Protein AF-A0A2N3X0F5-F1 (afdb_monomer_lite)

Sequence (181 aa):
MKTDWVYGDRVNARRDLHLTSDGRWESFDIFSGAPDSEGLNVGEHLQSQGWEHFLRLGQGDWCSLTLTAWRRPFEDRAEYLLSVSTGLAASEFLKVDNLPQLMDLVSKWAPAVQAATLADLVEDLNEPDLNEMGVLEIAAARAAWGARERLPELEADRQRMIAERRQRRRDQGSNQPRPTD

Secondary structure (DSSP, 8-state):
-----------S---EEEE-TTS-EEEE-TTTT----TT--HHHHHHHTT-EEEEEES-STT-S-EEEEEEEEETTEEEEEEEEE-SS-BPPPEEESSHHHHHHHHHHHHHHHHHHHHHHHHHHHT-TT--HHHHHHHHHHHHHHHHHHHHHHHHHHHHHHHHHHHHHHHHHHTTPPPPP-

Radius of gyration: 22.75 Å; chains: 1; bounding box: 65×67×50 Å

Organism: NCBI:txid2576905

Structure (mmCIF, N/CA/C/O backbone):
data_AF-A0A2N3X0F5-F1
#
_entry.id   AF-A0A2N3X0F5-F1
#
loop_
_atom_site.group_PDB
_atom_site.id
_atom_site.type_symbol
_atom_site.label_atom_id
_atom_site.label_alt_id
_atom_site.label_comp_id
_atom_site.label_asym_id
_atom_site.label_entity_id
_atom_site.label_seq_id
_atom_site.pdbx_PDB_ins_code
_atom_site.Cartn_x
_atom_site.Cartn_y
_atom_site.Cartn_z
_atom_site.occupancy
_atom_site.B_iso_or_equiv
_atom_site.auth_seq_id
_atom_site.auth_comp_id
_atom_site.auth_asym_id
_atom_site.auth_atom_id
_atom_site.pdbx_PDB_model_num
ATOM 1 N N . MET A 1 1 ? -7.532 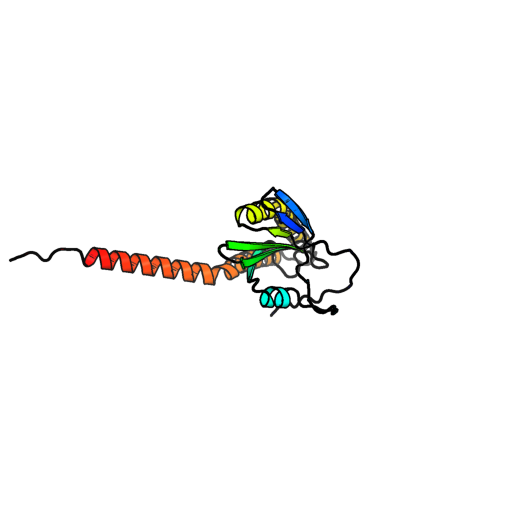0.797 -17.328 1.00 27.53 1 MET A N 1
ATOM 2 C CA . MET A 1 1 ? -6.997 -0.534 -17.672 1.00 27.53 1 MET A CA 1
ATOM 3 C C . MET A 1 1 ? -6.575 -1.157 -16.351 1.00 27.53 1 MET A C 1
ATOM 5 O O . MET A 1 1 ? -5.856 -0.490 -15.621 1.00 27.53 1 MET A O 1
ATOM 9 N N . LYS A 1 2 ? -7.168 -2.291 -15.957 1.00 28.44 2 LYS A N 1
ATOM 10 C CA . LYS A 1 2 ? -6.849 -2.973 -14.691 1.00 28.44 2 LYS A CA 1
ATOM 11 C C . LYS A 1 2 ? -5.467 -3.609 -14.839 1.00 28.44 2 LYS A C 1
ATOM 13 O O . LYS A 1 2 ? -5.244 -4.318 -15.815 1.00 28.44 2 LYS A O 1
ATOM 18 N N . THR A 1 3 ? -4.546 -3.310 -13.933 1.00 37.03 3 THR A N 1
ATOM 19 C CA . THR A 1 3 ? -3.234 -3.961 -13.894 1.00 37.03 3 THR A CA 1
ATOM 20 C C . THR A 1 3 ? -3.416 -5.312 -13.206 1.00 37.03 3 THR A C 1
ATOM 22 O O . THR A 1 3 ? -3.479 -5.386 -11.980 1.00 37.03 3 THR A O 1
ATOM 25 N N . ASP A 1 4 ? -3.597 -6.361 -14.006 1.00 36.78 4 ASP A N 1
ATOM 26 C CA . ASP A 1 4 ? -3.697 -7.740 -13.532 1.00 36.78 4 ASP A CA 1
ATOM 27 C C . ASP A 1 4 ? -2.283 -8.286 -13.308 1.00 36.78 4 ASP A C 1
ATOM 29 O O . ASP A 1 4 ? -1.539 -8.557 -14.251 1.00 36.78 4 ASP A O 1
ATOM 33 N N . TRP A 1 5 ? -1.886 -8.404 -12.042 1.00 44.53 5 TRP A N 1
ATOM 34 C CA . TRP A 1 5 ? -0.612 -9.006 -11.662 1.00 44.53 5 TRP A CA 1
ATOM 35 C C . TRP A 1 5 ?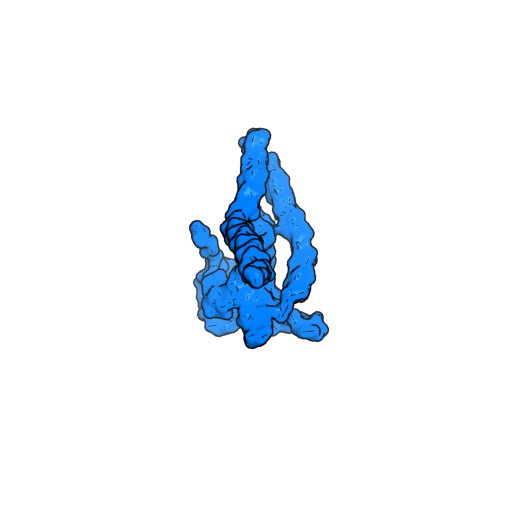 -0.730 -10.530 -11.736 1.00 44.53 5 TRP A C 1
ATOM 37 O O . TRP A 1 5 ? -1.383 -11.149 -10.894 1.00 44.53 5 TRP A O 1
ATOM 47 N N . VAL A 1 6 ? -0.086 -11.139 -12.733 1.00 39.19 6 VAL A N 1
ATOM 48 C CA . VAL A 1 6 ? 0.102 -12.594 -12.811 1.00 39.19 6 VAL A CA 1
ATOM 49 C C . VAL A 1 6 ? 1.417 -12.933 -12.110 1.00 39.19 6 VAL A C 1
ATOM 51 O O . VAL A 1 6 ? 2.494 -12.617 -12.608 1.00 39.19 6 VAL A O 1
ATOM 54 N N . TYR A 1 7 ? 1.329 -13.550 -10.929 1.00 45.03 7 TYR A N 1
ATOM 55 C CA . TYR A 1 7 ? 2.491 -14.024 -10.170 1.00 45.03 7 TYR A CA 1
ATOM 56 C C . TYR A 1 7 ? 3.170 -15.191 -10.905 1.00 45.03 7 TYR A C 1
ATOM 58 O O . TYR A 1 7 ? 2.630 -16.298 -10.938 1.00 45.03 7 TYR A O 1
ATOM 66 N N . GLY A 1 8 ? 4.350 -14.939 -11.475 1.00 32.62 8 GLY A N 1
ATOM 67 C CA . GLY A 1 8 ? 5.254 -15.959 -12.004 1.00 32.62 8 GLY A CA 1
ATOM 68 C C . GLY A 1 8 ? 6.221 -16.472 -10.931 1.00 32.62 8 GLY A C 1
ATOM 69 O O . GLY A 1 8 ? 6.888 -15.683 -10.273 1.00 32.62 8 GLY A O 1
ATOM 70 N N . ASP A 1 9 ? 6.259 -17.796 -10.798 1.00 33.41 9 ASP A N 1
ATOM 71 C CA . ASP A 1 9 ? 7.206 -18.664 -10.086 1.00 33.41 9 ASP A CA 1
ATOM 72 C C . ASP A 1 9 ? 7.398 -18.555 -8.556 1.00 33.41 9 ASP A C 1
ATOM 74 O O . ASP A 1 9 ? 7.945 -17.622 -7.970 1.00 33.41 9 ASP A O 1
ATOM 78 N N . ARG A 1 10 ? 6.979 -19.648 -7.904 1.00 45.00 10 ARG A N 1
ATOM 79 C CA . ARG A 1 10 ? 7.224 -20.038 -6.512 1.00 45.00 10 ARG A CA 1
ATOM 80 C C . ARG A 1 10 ? 8.692 -20.450 -6.339 1.00 45.00 10 ARG A C 1
ATOM 82 O O . ARG A 1 10 ? 9.110 -21.330 -7.068 1.00 45.00 10 ARG A O 1
ATOM 89 N N . VAL A 1 11 ? 9.408 -19.920 -5.338 1.00 33.53 11 VAL A N 1
ATOM 90 C CA . VAL A 1 11 ? 10.221 -20.638 -4.315 1.00 33.53 11 VAL A CA 1
ATOM 91 C C . VAL A 1 11 ? 10.830 -19.583 -3.380 1.00 33.53 11 VAL A C 1
ATOM 93 O O . VAL A 1 11 ? 11.885 -19.029 -3.652 1.00 33.53 11 VAL A O 1
ATOM 96 N N . ASN A 1 12 ? 10.155 -19.304 -2.269 1.00 35.22 12 ASN A N 1
ATOM 97 C CA . ASN A 1 12 ? 10.744 -19.079 -0.945 1.00 35.22 12 ASN A CA 1
ATOM 98 C C . ASN A 1 12 ? 9.575 -18.996 0.037 1.00 35.22 12 ASN A C 1
ATOM 100 O O . ASN A 1 12 ? 8.528 -18.449 -0.298 1.00 35.22 12 ASN A O 1
ATOM 104 N N . ALA A 1 13 ? 9.708 -19.644 1.192 1.00 38.84 13 ALA A N 1
ATOM 105 C CA . ALA A 1 13 ? 8.649 -19.784 2.184 1.00 38.84 13 ALA A CA 1
ATOM 106 C C . ALA A 1 13 ? 8.009 -18.422 2.498 1.00 38.84 13 ALA A C 1
ATOM 108 O O . ALA A 1 13 ? 8.615 -17.612 3.194 1.00 38.84 13 ALA A O 1
ATOM 109 N N . ARG A 1 14 ? 6.802 -18.183 1.964 1.00 54.78 14 ARG A N 1
ATOM 110 C CA . ARG A 1 14 ? 6.010 -16.978 2.219 1.00 54.78 14 ARG A CA 1
ATOM 111 C C . ARG A 1 14 ? 5.732 -16.931 3.715 1.00 54.78 14 ARG A C 1
ATOM 113 O O . ARG A 1 14 ? 4.953 -17.729 4.227 1.00 54.78 14 ARG A O 1
ATOM 120 N N . ARG A 1 15 ? 6.457 -16.079 4.430 1.00 70.44 15 ARG A N 1
ATOM 121 C CA . ARG A 1 15 ? 6.204 -15.793 5.838 1.00 70.44 15 ARG A CA 1
ATOM 122 C C . ARG A 1 15 ? 5.641 -14.394 5.885 1.00 70.44 15 ARG A C 1
ATOM 124 O O . ARG A 1 15 ? 6.374 -13.466 6.209 1.00 70.44 15 ARG A O 1
ATOM 131 N N . ASP A 1 16 ? 4.368 -14.249 5.531 1.00 88.00 16 ASP A N 1
ATOM 132 C CA . ASP A 1 16 ? 3.693 -13.002 5.865 1.00 88.00 16 ASP A CA 1
ATOM 133 C C . ASP A 1 16 ? 3.782 -12.828 7.380 1.00 88.00 16 ASP A C 1
ATOM 135 O O . ASP A 1 16 ? 3.836 -13.801 8.143 1.00 88.00 16 ASP A O 1
ATOM 139 N N . LEU A 1 17 ? 3.900 -11.586 7.822 1.00 91.31 17 LEU A N 1
ATOM 140 C CA . LEU A 1 17 ? 4.171 -11.284 9.216 1.00 91.31 17 LEU A CA 1
ATOM 141 C C . LEU A 1 17 ? 3.060 -10.421 9.777 1.00 91.31 17 LEU A C 1
ATOM 143 O O . LEU A 1 17 ? 2.617 -9.470 9.143 1.00 91.31 17 LEU A O 1
ATOM 147 N N . HIS A 1 18 ? 2.646 -10.714 10.998 1.00 93.62 18 HIS A N 1
ATOM 148 C CA . HIS A 1 18 ? 1.722 -9.898 11.768 1.00 93.62 18 HIS A CA 1
ATOM 149 C C . HIS A 1 18 ? 2.468 -9.272 12.942 1.00 93.62 18 HIS A C 1
ATOM 151 O O . HIS A 1 18 ? 3.125 -9.976 13.708 1.00 93.62 18 HIS A O 1
ATOM 157 N N . LEU A 1 19 ? 2.393 -7.945 13.062 1.00 91.06 19 LEU A N 1
ATOM 158 C CA . LEU A 1 19 ? 2.869 -7.222 14.234 1.00 91.06 19 LEU A CA 1
ATOM 159 C C . LEU A 1 19 ? 1.801 -7.270 15.327 1.00 91.06 19 LEU A C 1
ATOM 161 O O . LEU A 1 19 ? 0.774 -6.595 15.237 1.00 91.06 19 LEU A O 1
ATOM 165 N N . THR A 1 20 ? 2.069 -8.037 16.371 1.00 87.81 20 THR A N 1
ATOM 166 C CA . THR A 1 20 ? 1.195 -8.171 17.532 1.00 87.81 20 THR A CA 1
ATOM 167 C C . THR A 1 20 ? 1.163 -6.892 18.373 1.00 87.81 20 THR A C 1
ATOM 169 O O . THR A 1 20 ? 2.024 -6.009 18.279 1.00 87.81 20 THR A O 1
ATOM 172 N N . SER A 1 21 ? 0.174 -6.786 19.262 1.00 84.00 21 SER A N 1
ATOM 173 C CA . SER A 1 21 ? 0.015 -5.637 20.164 1.00 84.00 21 SER A CA 1
ATOM 174 C C . SER A 1 21 ? 1.172 -5.445 21.153 1.00 84.00 21 SER A C 1
ATOM 176 O O . SER A 1 21 ? 1.387 -4.330 21.622 1.00 84.00 21 SER A O 1
ATOM 178 N N . ASP A 1 22 ? 1.920 -6.505 21.477 1.00 87.19 22 ASP A N 1
ATOM 179 C CA . ASP A 1 22 ? 3.134 -6.453 22.305 1.00 87.19 22 ASP A CA 1
ATOM 180 C C . ASP A 1 22 ? 4.411 -6.160 21.492 1.00 87.19 22 ASP A C 1
ATOM 182 O O . ASP A 1 22 ? 5.509 -6.143 22.049 1.00 87.19 22 ASP A O 1
ATOM 186 N N . GLY A 1 23 ? 4.277 -5.880 20.190 1.00 84.19 23 GLY A N 1
ATOM 187 C CA . GLY A 1 23 ? 5.366 -5.434 19.322 1.00 84.19 23 GLY A CA 1
ATOM 188 C C . GLY A 1 23 ? 6.239 -6.559 18.765 1.00 84.19 23 GLY A C 1
ATOM 189 O O . GLY A 1 23 ? 7.391 -6.307 18.406 1.00 84.19 23 GLY A O 1
ATOM 190 N N . ARG A 1 24 ? 5.727 -7.793 18.700 1.00 89.50 24 ARG A N 1
ATOM 191 C CA . ARG A 1 24 ? 6.432 -8.950 18.134 1.00 89.50 24 ARG A CA 1
ATOM 192 C C . ARG A 1 24 ? 5.913 -9.276 16.741 1.00 89.50 24 ARG A C 1
ATOM 194 O O . ARG A 1 24 ? 4.766 -9.006 16.414 1.00 89.50 24 ARG A O 1
ATOM 201 N N . TRP A 1 25 ? 6.779 -9.858 15.920 1.00 90.50 25 TRP A N 1
ATOM 202 C CA . TRP A 1 25 ? 6.397 -10.355 14.603 1.00 90.50 25 TRP A CA 1
ATOM 203 C C . TRP A 1 25 ? 6.083 -11.843 14.681 1.00 90.50 25 TRP A C 1
ATOM 205 O O . TRP A 1 25 ? 6.934 -12.635 15.093 1.00 90.50 25 TRP A O 1
ATOM 215 N N . GLU A 1 26 ? 4.884 -12.215 14.251 1.00 91.19 26 GLU A N 1
ATOM 216 C CA . GLU A 1 26 ? 4.423 -13.599 14.166 1.00 91.19 26 GLU A CA 1
ATOM 217 C C . GLU A 1 26 ? 4.132 -13.981 12.718 1.00 91.19 26 GLU A C 1
ATOM 219 O O . GLU A 1 26 ? 3.774 -13.133 11.904 1.00 91.19 26 GLU A O 1
ATOM 224 N N . SER A 1 27 ? 4.308 -15.259 12.379 1.00 88.81 27 SER A N 1
ATOM 225 C CA . SER A 1 27 ? 3.961 -15.746 11.045 1.00 88.81 27 SER A CA 1
ATOM 226 C C . SER A 1 27 ? 2.449 -15.736 10.848 1.00 88.81 27 SER A C 1
ATOM 228 O O . SER A 1 27 ? 1.685 -16.196 11.693 1.00 88.81 27 SER A O 1
ATOM 230 N N . PHE A 1 28 ? 2.046 -15.241 9.695 1.00 85.81 28 PHE A N 1
ATOM 231 C CA . PHE A 1 28 ? 0.685 -15.113 9.219 1.00 85.81 28 PHE A CA 1
ATOM 232 C C . PHE A 1 28 ? 0.654 -15.612 7.767 1.00 85.81 28 PHE A C 1
ATOM 234 O O . PHE A 1 28 ? 1.686 -15.656 7.101 1.00 85.81 28 PHE A O 1
ATOM 241 N N . ASP A 1 29 ? -0.508 -16.041 7.289 1.00 85.56 29 ASP A N 1
ATOM 242 C CA . ASP A 1 29 ? -0.689 -16.475 5.902 1.00 85.56 29 ASP A CA 1
ATOM 243 C C . ASP A 1 29 ? -1.934 -15.789 5.347 1.00 85.56 29 ASP A C 1
ATOM 245 O O . ASP A 1 29 ? -3.064 -16.161 5.682 1.00 85.56 29 ASP A O 1
ATOM 249 N N . ILE A 1 30 ? -1.729 -14.755 4.524 1.00 84.88 30 ILE A N 1
ATOM 250 C CA . ILE A 1 30 ? -2.842 -13.995 3.941 1.00 84.88 30 ILE A CA 1
ATOM 251 C C . ILE A 1 30 ? -3.616 -14.812 2.900 1.00 84.88 30 ILE A C 1
ATOM 253 O O . ILE A 1 30 ? -4.792 -14.546 2.645 1.00 84.88 30 ILE A O 1
ATOM 257 N N . PHE A 1 31 ? -2.971 -15.831 2.333 1.00 81.62 31 PHE A N 1
ATOM 258 C CA . PHE A 1 31 ? -3.524 -16.704 1.305 1.00 81.62 31 PHE A CA 1
ATOM 259 C C . PHE A 1 31 ? -4.002 -18.040 1.877 1.00 81.62 31 PHE A C 1
ATOM 261 O O . PHE A 1 31 ? -4.263 -18.973 1.116 1.00 81.62 31 PHE A O 1
ATOM 268 N N . SER A 1 32 ? -4.156 -18.144 3.199 1.00 76.50 32 SER A N 1
ATOM 269 C CA . SER A 1 32 ? -4.674 -19.351 3.835 1.00 76.50 32 SER A CA 1
ATOM 270 C C . SER A 1 32 ? -6.037 -19.729 3.243 1.00 76.50 32 SER A C 1
ATOM 272 O O . SER A 1 32 ? -6.976 -18.930 3.220 1.00 76.50 32 SER A O 1
ATOM 274 N N . GLY A 1 33 ? -6.137 -20.952 2.718 1.00 68.88 33 GLY A N 1
ATOM 275 C CA . GLY A 1 33 ? -7.341 -21.457 2.051 1.00 68.88 33 GLY A CA 1
ATOM 276 C C . GLY A 1 33 ? -7.543 -20.972 0.610 1.00 68.88 33 GLY A C 1
ATOM 277 O O . GLY A 1 33 ? -8.538 -21.346 -0.013 1.00 68.88 33 GLY A O 1
ATOM 278 N N . ALA A 1 34 ? -6.621 -20.182 0.052 1.00 70.00 34 ALA A N 1
ATOM 279 C CA . ALA A 1 34 ? -6.612 -19.878 -1.372 1.00 70.00 34 ALA A CA 1
ATOM 280 C C . ALA A 1 34 ? -6.252 -21.141 -2.177 1.00 70.00 34 ALA A C 1
ATOM 282 O O . ALA A 1 34 ? -5.407 -21.931 -1.747 1.00 70.00 34 ALA A O 1
ATOM 283 N N . PRO A 1 35 ? -6.868 -21.358 -3.352 1.00 66.19 35 PRO A N 1
ATOM 284 C CA . PRO A 1 35 ? -6.462 -22.445 -4.227 1.00 66.19 35 PRO A CA 1
ATOM 285 C C . PRO A 1 35 ? -5.005 -22.248 -4.650 1.00 66.19 35 PRO A C 1
ATOM 287 O O . PRO A 1 35 ? -4.631 -21.174 -5.129 1.00 66.19 35 PRO A O 1
ATOM 290 N N . ASP A 1 36 ? -4.208 -23.309 -4.515 1.00 60.28 36 ASP A N 1
ATOM 291 C CA . ASP A 1 36 ? -2.839 -23.408 -5.020 1.00 60.28 36 ASP A CA 1
ATOM 292 C C . ASP A 1 36 ? -2.843 -23.352 -6.554 1.00 60.28 36 ASP A C 1
ATOM 294 O O . ASP A 1 36 ? -2.719 -24.360 -7.244 1.00 60.28 36 ASP A O 1
ATOM 298 N N . SER A 1 37 ? -3.038 -22.158 -7.097 1.00 55.38 37 SER A N 1
ATOM 299 C CA . SER A 1 37 ? -3.105 -21.908 -8.528 1.00 55.38 37 SER A CA 1
ATOM 300 C C . SER A 1 37 ? -2.033 -20.900 -8.908 1.00 55.38 37 SER A C 1
ATOM 302 O O . SER A 1 37 ? -1.924 -19.814 -8.333 1.00 55.38 37 SER A O 1
ATOM 304 N N . GLU A 1 38 ? -1.204 -21.291 -9.871 1.00 58.22 38 GLU A N 1
ATOM 305 C CA . GLU A 1 38 ? -0.394 -20.343 -10.625 1.00 58.22 38 GLU A CA 1
ATOM 306 C C . GLU A 1 38 ? -1.332 -19.295 -11.241 1.00 58.22 38 GLU A C 1
ATOM 308 O O . GLU A 1 38 ? -2.382 -19.637 -11.786 1.00 58.22 38 GLU A O 1
ATOM 313 N N . GLY A 1 39 ? -0.985 -18.013 -11.104 1.00 62.28 39 GLY A N 1
ATOM 314 C CA . GLY A 1 39 ? -1.806 -16.917 -11.622 1.00 62.28 39 GLY A CA 1
ATOM 315 C C . GLY A 1 39 ? -2.908 -16.392 -10.694 1.00 62.28 39 GLY A C 1
ATOM 316 O O . GLY A 1 39 ? -3.811 -15.714 -11.180 1.00 62.28 39 GLY A O 1
ATOM 317 N N . LEU A 1 40 ? -2.846 -16.641 -9.378 1.00 72.00 40 LEU A N 1
ATOM 318 C CA . LEU A 1 40 ? -3.729 -15.959 -8.422 1.00 72.00 40 LEU A CA 1
ATOM 319 C C . LEU A 1 40 ? -3.584 -14.433 -8.555 1.00 72.00 40 LEU A C 1
ATOM 321 O O . LEU A 1 40 ? -2.525 -13.874 -8.258 1.00 72.00 40 LEU A O 1
ATOM 325 N N . ASN A 1 41 ? -4.667 -13.756 -8.942 1.00 78.00 41 ASN A N 1
ATOM 326 C CA . ASN A 1 41 ? -4.729 -12.301 -8.904 1.00 78.00 41 ASN A CA 1
ATOM 327 C C . ASN A 1 41 ? -4.831 -11.852 -7.441 1.00 78.00 41 ASN A C 1
ATOM 329 O O . ASN A 1 41 ? -5.885 -11.943 -6.807 1.00 78.00 41 ASN A O 1
ATOM 333 N N . VAL A 1 42 ? -3.711 -11.381 -6.895 1.00 79.38 42 VAL A N 1
ATOM 334 C CA . VAL A 1 42 ? -3.599 -10.975 -5.488 1.00 79.38 42 VAL A CA 1
ATOM 335 C C . VAL A 1 42 ? -4.580 -9.857 -5.141 1.00 79.38 42 VAL A C 1
ATOM 337 O O . VAL A 1 42 ? -5.190 -9.893 -4.076 1.00 79.38 42 VAL A O 1
ATOM 340 N N . GLY A 1 43 ? -4.782 -8.894 -6.044 1.00 80.12 43 GLY A N 1
ATOM 341 C CA . GLY A 1 43 ? -5.717 -7.793 -5.823 1.00 80.12 43 GLY A CA 1
ATOM 342 C C . GLY A 1 43 ? -7.158 -8.279 -5.686 1.00 80.12 43 GLY A C 1
ATOM 343 O O . GLY A 1 43 ? -7.847 -7.897 -4.742 1.00 80.12 43 GLY A O 1
ATOM 344 N N . GLU A 1 44 ? -7.598 -9.161 -6.584 1.00 83.88 44 GLU A N 1
ATOM 345 C CA . GLU A 1 44 ? -8.945 -9.743 -6.534 1.00 83.88 44 GLU A CA 1
ATOM 346 C C . GLU A 1 44 ? -9.130 -10.658 -5.318 1.00 83.88 44 GLU A C 1
ATOM 348 O O . GLU A 1 44 ? -10.173 -10.613 -4.663 1.00 83.88 44 GLU A O 1
ATOM 353 N N . HIS A 1 45 ? -8.105 -11.436 -4.959 1.00 85.56 45 HIS A N 1
ATOM 354 C CA . HIS A 1 45 ? -8.142 -12.271 -3.762 1.00 85.56 45 HIS A CA 1
ATOM 355 C C . HIS A 1 45 ? -8.296 -11.432 -2.488 1.00 85.56 45 HIS A C 1
ATOM 357 O O . HIS A 1 45 ? -9.196 -11.687 -1.687 1.00 85.56 45 HIS A O 1
ATOM 363 N N . LEU A 1 46 ? -7.474 -10.394 -2.321 1.00 87.62 46 LEU A N 1
ATOM 364 C CA . LEU A 1 46 ? -7.554 -9.488 -1.177 1.00 87.62 46 LEU A CA 1
ATOM 365 C C . LEU A 1 46 ? -8.927 -8.800 -1.109 1.00 87.62 46 LEU A C 1
ATOM 367 O O . LEU A 1 46 ? -9.549 -8.783 -0.046 1.00 87.62 46 LEU A O 1
ATOM 371 N N . GLN A 1 47 ? -9.454 -8.328 -2.241 1.00 88.06 47 GLN A N 1
ATOM 372 C CA . GLN A 1 47 ? -10.802 -7.751 -2.307 1.00 88.06 47 GLN A CA 1
ATOM 373 C C . GLN A 1 47 ? -11.889 -8.748 -1.893 1.00 88.06 47 GLN A C 1
ATOM 375 O O . GLN A 1 47 ? -12.800 -8.380 -1.153 1.00 88.06 47 GLN A O 1
ATOM 380 N N . SER A 1 48 ? -11.780 -10.018 -2.297 1.00 87.06 48 SER A N 1
ATOM 381 C CA . SER A 1 48 ? -12.728 -11.066 -1.888 1.00 87.06 48 SER A CA 1
ATOM 382 C C . SER A 1 48 ? -12.728 -11.329 -0.376 1.00 87.06 48 SER A C 1
ATOM 384 O O . SER A 1 48 ? -13.743 -11.744 0.178 1.00 87.06 48 SER A O 1
ATOM 386 N N . GLN A 1 49 ? -11.618 -11.026 0.306 1.00 88.06 49 GLN A N 1
ATOM 387 C CA . GLN A 1 49 ? -11.485 -11.085 1.763 1.00 88.06 49 GLN A CA 1
ATOM 388 C C . GLN A 1 49 ? -11.842 -9.759 2.470 1.00 88.06 49 GLN A C 1
ATOM 390 O O . GLN A 1 49 ? -11.620 -9.619 3.676 1.00 88.06 49 GLN A O 1
ATOM 395 N N . GLY A 1 50 ? -12.381 -8.778 1.739 1.00 90.00 50 GLY A N 1
ATOM 396 C CA . GLY A 1 50 ? -12.798 -7.480 2.276 1.00 90.00 50 GLY A CA 1
ATOM 397 C C . GLY A 1 50 ? -11.671 -6.458 2.434 1.00 90.00 50 GLY A C 1
ATOM 398 O O . GLY A 1 50 ? -11.873 -5.439 3.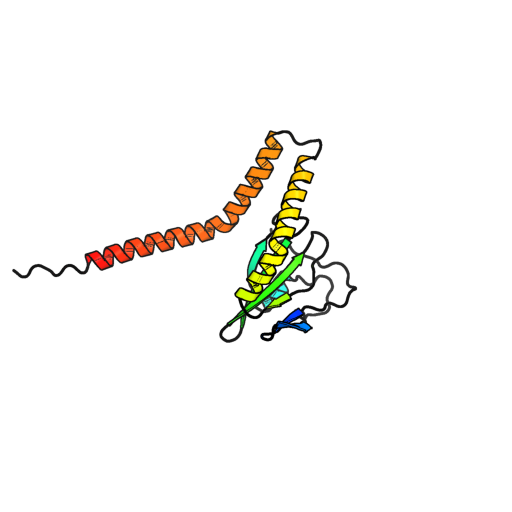094 1.00 90.00 50 GLY A O 1
ATOM 399 N N . TRP A 1 51 ? -10.491 -6.706 1.859 1.00 92.00 51 TRP A N 1
ATOM 400 C CA . TRP A 1 51 ? -9.417 -5.717 1.820 1.00 92.00 51 TRP A CA 1
ATOM 401 C C . TRP A 1 51 ? -9.646 -4.702 0.707 1.00 92.00 51 TRP A C 1
ATOM 403 O O . TRP A 1 51 ? -9.810 -5.039 -0.464 1.00 92.00 51 TRP A O 1
ATOM 413 N N . GLU A 1 52 ? -9.563 -3.433 1.073 1.00 90.44 52 GLU A N 1
ATOM 414 C CA . GLU A 1 52 ? -9.661 -2.303 0.164 1.00 90.44 52 GLU A CA 1
ATOM 415 C C . GLU A 1 52 ? -8.311 -1.602 0.068 1.00 90.44 52 GLU A C 1
ATOM 417 O O . GLU A 1 52 ? -7.559 -1.522 1.041 1.00 90.44 52 GLU A O 1
ATOM 422 N N . HIS A 1 53 ? -7.995 -1.074 -1.110 1.00 88.94 53 HIS A N 1
ATOM 423 C CA . HIS A 1 53 ? -6.785 -0.286 -1.294 1.00 88.94 53 HIS A CA 1
ATOM 424 C C . HIS A 1 53 ? -6.849 0.989 -0.441 1.00 88.94 53 HIS A C 1
ATOM 426 O O . HIS A 1 53 ? -7.831 1.728 -0.496 1.00 88.94 53 HIS A O 1
ATOM 432 N N . PHE A 1 54 ? -5.800 1.254 0.335 1.00 88.69 54 PHE A N 1
ATOM 433 C CA . PHE A 1 54 ? -5.754 2.376 1.273 1.00 88.69 54 PHE A CA 1
ATOM 434 C C . PHE A 1 54 ? -4.702 3.420 0.895 1.00 88.69 54 PHE A C 1
ATOM 436 O O . PHE A 1 54 ? -4.977 4.617 0.939 1.00 88.69 54 PHE A O 1
ATOM 443 N N . LEU A 1 55 ? -3.500 2.983 0.519 1.00 86.38 55 LEU A N 1
ATOM 444 C CA . LEU A 1 55 ? -2.384 3.868 0.191 1.00 86.38 55 LEU A CA 1
ATOM 445 C C . LEU A 1 55 ? -1.487 3.211 -0.856 1.00 86.38 55 LEU A C 1
ATOM 447 O O . LEU A 1 55 ? -1.203 2.022 -0.764 1.00 86.38 55 LEU A O 1
ATOM 451 N N . ARG A 1 56 ? -0.970 4.010 -1.791 1.00 86.25 56 ARG A N 1
ATOM 452 C CA . ARG A 1 56 ? 0.130 3.621 -2.676 1.00 86.25 56 ARG A CA 1
ATOM 453 C C . ARG A 1 56 ? 1.170 4.734 -2.735 1.00 86.25 56 ARG A C 1
ATOM 455 O O . ARG A 1 56 ? 0.805 5.895 -2.900 1.00 86.25 56 ARG A O 1
ATOM 462 N N . LEU A 1 57 ? 2.446 4.383 -2.590 1.00 83.44 57 LEU A N 1
ATOM 463 C CA . LEU A 1 57 ? 3.596 5.265 -2.816 1.00 83.44 57 LEU A CA 1
ATOM 464 C C . LEU A 1 57 ? 4.499 4.637 -3.879 1.00 83.44 57 LEU A C 1
ATOM 466 O O . LEU A 1 57 ? 4.708 3.431 -3.853 1.00 83.44 57 LEU A O 1
ATOM 470 N N . GLY A 1 58 ? 5.060 5.446 -4.777 1.00 73.94 58 GLY A N 1
ATOM 471 C CA . GLY A 1 58 ? 5.704 4.942 -5.994 1.00 73.94 58 GLY A CA 1
ATOM 472 C C . GLY A 1 58 ? 4.632 4.644 -7.042 1.00 73.94 58 GLY A C 1
ATOM 473 O O . GLY A 1 58 ? 3.762 3.792 -6.846 1.00 73.94 58 GLY A O 1
ATOM 474 N N . GLN A 1 59 ? 4.613 5.433 -8.115 1.00 64.06 59 GLN A N 1
ATOM 475 C CA . GLN A 1 59 ? 3.545 5.394 -9.107 1.00 64.06 59 GLN A CA 1
ATOM 476 C C . GLN A 1 59 ? 4.091 5.567 -10.522 1.00 64.06 59 GLN A C 1
ATOM 478 O O . GLN A 1 59 ? 4.788 6.534 -10.823 1.00 64.06 59 GLN A O 1
ATOM 483 N N . GLY A 1 60 ? 3.692 4.632 -11.380 1.00 54.31 60 GLY A N 1
ATOM 484 C CA . GLY A 1 60 ? 4.093 4.515 -12.775 1.00 54.31 60 GLY A CA 1
ATOM 485 C C . GLY A 1 60 ? 4.318 3.044 -13.103 1.00 54.31 60 GLY A C 1
ATOM 486 O O . GLY A 1 60 ? 4.734 2.281 -12.231 1.00 54.31 60 GLY A O 1
ATOM 487 N N . ASP A 1 61 ? 4.047 2.641 -14.343 1.00 50.72 61 ASP A N 1
ATOM 488 C CA . ASP A 1 61 ? 4.296 1.265 -14.809 1.00 50.72 61 ASP A CA 1
ATOM 489 C C . ASP A 1 61 ? 5.796 0.891 -14.763 1.00 50.72 61 ASP A C 1
ATOM 491 O O . ASP A 1 61 ? 6.151 -0.278 -14.869 1.00 50.72 61 ASP A O 1
ATOM 495 N N . TRP A 1 62 ? 6.658 1.887 -14.524 1.00 53.72 62 TRP A N 1
ATOM 496 C CA . TRP A 1 62 ? 8.118 1.801 -14.516 1.00 53.72 62 TRP A CA 1
ATOM 497 C C . TRP A 1 62 ? 8.751 2.150 -13.164 1.00 53.72 62 TRP A C 1
ATOM 499 O O . TRP A 1 62 ? 9.951 2.380 -13.098 1.00 53.72 62 TRP A O 1
ATOM 509 N N . CYS A 1 63 ? 7.972 2.238 -12.078 1.00 65.44 63 CYS A N 1
ATOM 510 C CA . CYS A 1 63 ? 8.568 2.532 -10.776 1.00 65.44 63 CYS A CA 1
ATOM 511 C C . CYS A 1 63 ? 9.374 1.340 -10.254 1.00 65.44 63 CYS A C 1
ATOM 513 O O . CYS A 1 63 ? 8.820 0.266 -10.002 1.00 65.44 63 CYS A O 1
ATOM 515 N N . SER A 1 64 ? 10.660 1.565 -9.992 1.00 79.94 64 SER A N 1
ATOM 516 C CA . SER A 1 64 ? 11.569 0.548 -9.456 1.00 79.94 64 SER A CA 1
ATOM 517 C C . SER A 1 64 ? 11.146 0.049 -8.077 1.00 79.94 64 SER A C 1
ATOM 519 O O . SER A 1 64 ? 11.434 -1.092 -7.714 1.00 79.94 64 SER A O 1
ATOM 521 N N . LEU A 1 65 ? 10.436 0.883 -7.308 1.00 84.31 65 LEU A N 1
ATOM 522 C CA . LEU A 1 65 ? 9.915 0.536 -5.991 1.00 84.31 65 LEU A CA 1
ATOM 523 C C . LEU A 1 65 ? 8.531 1.149 -5.756 1.00 84.31 65 LEU A C 1
ATOM 525 O O . LEU A 1 65 ? 8.324 2.350 -5.917 1.00 84.31 65 LEU A O 1
ATOM 529 N N . THR A 1 66 ? 7.592 0.319 -5.322 1.00 87.81 66 THR A N 1
ATOM 530 C CA . THR A 1 66 ? 6.228 0.687 -4.947 1.00 87.81 66 THR A CA 1
ATOM 531 C C . THR A 1 66 ? 5.931 0.158 -3.549 1.00 87.81 66 THR A C 1
ATOM 533 O O . THR A 1 66 ? 6.239 -0.983 -3.223 1.00 87.81 66 THR A O 1
ATOM 536 N N . LEU A 1 67 ? 5.295 0.972 -2.719 1.00 89.75 67 LEU A N 1
ATOM 537 C CA . LEU A 1 67 ? 4.713 0.580 -1.443 1.00 89.75 67 LEU A CA 1
ATOM 538 C C . LEU A 1 67 ? 3.196 0.597 -1.590 1.00 89.75 67 LEU A C 1
ATOM 540 O O . LEU A 1 67 ? 2.635 1.630 -1.953 1.00 89.75 67 LEU A O 1
ATOM 544 N N . THR A 1 68 ? 2.535 -0.508 -1.274 1.00 90.62 68 THR A N 1
ATOM 545 C CA . THR A 1 68 ? 1.072 -0.606 -1.317 1.00 90.62 68 THR A CA 1
ATOM 546 C C . THR A 1 68 ? 0.547 -0.995 0.054 1.00 90.62 68 THR A C 1
ATOM 548 O O . THR A 1 68 ? 1.127 -1.848 0.725 1.00 90.62 68 THR A O 1
ATOM 551 N N . ALA A 1 69 ? -0.539 -0.355 0.481 1.00 92.25 69 ALA A N 1
ATOM 552 C CA . ALA A 1 69 ? -1.237 -0.675 1.710 1.00 92.25 69 ALA A CA 1
ATOM 553 C C . ALA A 1 69 ? -2.726 -0.907 1.459 1.00 92.25 69 ALA A C 1
ATOM 555 O O . ALA A 1 69 ? -3.368 -0.189 0.685 1.00 92.25 69 ALA A O 1
ATOM 556 N N . TRP A 1 70 ? -3.282 -1.861 2.196 1.00 94.38 70 TRP A N 1
ATOM 557 C CA . TRP A 1 70 ? -4.701 -2.192 2.200 1.00 94.38 70 TRP A CA 1
ATOM 558 C C . TRP A 1 70 ? -5.277 -2.024 3.597 1.00 94.38 70 TRP A C 1
ATOM 560 O O . TRP A 1 70 ? -4.556 -2.090 4.593 1.00 94.38 70 TRP A O 1
ATOM 570 N N . ARG A 1 71 ? -6.591 -1.834 3.671 1.00 96.00 71 ARG A N 1
ATOM 571 C CA . ARG A 1 71 ? -7.355 -1.742 4.912 1.00 96.00 71 ARG A CA 1
ATOM 572 C C . ARG A 1 71 ? -8.566 -2.654 4.828 1.00 96.00 71 ARG A C 1
ATOM 574 O O . ARG A 1 71 ? -9.218 -2.700 3.790 1.00 96.00 71 ARG A O 1
ATOM 581 N N . ARG A 1 72 ? -8.925 -3.293 5.936 1.00 94.25 72 ARG A N 1
ATOM 582 C CA . ARG A 1 72 ? -10.256 -3.886 6.105 1.00 94.25 72 ARG A CA 1
ATOM 583 C C . ARG A 1 72 ? -10.837 -3.550 7.476 1.00 94.25 72 ARG A C 1
ATOM 585 O O . ARG A 1 72 ? -10.071 -3.399 8.433 1.00 94.25 72 ARG A O 1
ATOM 592 N N . PRO A 1 73 ? -12.166 -3.453 7.608 1.00 91.56 73 PRO A N 1
ATOM 593 C CA . PRO A 1 73 ? -12.804 -3.537 8.914 1.00 91.56 73 PRO A CA 1
ATOM 594 C C . PRO A 1 73 ? -12.637 -4.955 9.488 1.00 91.56 73 PRO A C 1
ATOM 596 O O . PRO A 1 73 ? -12.753 -5.944 8.765 1.00 91.56 73 PRO A O 1
ATOM 599 N N . PHE A 1 74 ? -12.366 -5.056 10.785 1.00 88.25 74 PHE A N 1
ATOM 600 C CA . PHE A 1 74 ? -12.284 -6.314 11.521 1.00 88.25 74 PHE A CA 1
ATOM 601 C C . PHE A 1 74 ? -12.801 -6.092 12.943 1.00 88.25 74 PHE A C 1
ATOM 603 O O . PHE A 1 74 ? -12.206 -5.328 13.706 1.00 88.25 74 PHE A O 1
ATOM 610 N N . GLU A 1 75 ? -13.910 -6.751 13.287 1.00 88.81 75 GLU A N 1
ATOM 611 C CA . GLU A 1 75 ? -14.638 -6.506 14.541 1.00 88.81 75 GLU A CA 1
ATOM 612 C C . GLU A 1 75 ? -14.931 -4.997 14.710 1.00 88.81 75 GLU A C 1
ATOM 614 O O . GLU A 1 75 ? -15.480 -4.374 13.801 1.00 88.81 75 GLU A O 1
ATOM 619 N N . ASP A 1 76 ? -14.516 -4.398 15.829 1.00 90.44 76 ASP A N 1
ATOM 620 C CA . ASP A 1 76 ? -14.701 -2.977 16.148 1.00 90.44 76 ASP A CA 1
ATOM 621 C C . ASP A 1 76 ? -13.500 -2.093 15.744 1.00 90.44 76 ASP A C 1
ATOM 623 O O . ASP A 1 76 ? -13.378 -0.947 16.188 1.00 90.44 76 ASP A O 1
ATOM 627 N N . ARG A 1 77 ? -12.569 -2.608 14.926 1.00 87.81 77 ARG A N 1
ATOM 628 C CA . ARG A 1 77 ? -11.354 -1.892 14.496 1.00 87.81 77 ARG A CA 1
ATOM 629 C C . ARG A 1 77 ? -11.076 -2.037 12.999 1.00 87.81 77 ARG A C 1
ATOM 631 O O . ARG A 1 77 ? -11.796 -2.708 12.265 1.00 87.81 77 ARG A O 1
ATOM 638 N N . ALA A 1 78 ? -10.023 -1.370 12.533 1.00 91.06 78 ALA A N 1
ATOM 639 C CA . ALA A 1 78 ? -9.485 -1.555 11.190 1.00 91.06 78 ALA A CA 1
ATOM 640 C C . ALA A 1 78 ? -8.111 -2.221 11.273 1.00 91.06 78 ALA A C 1
ATOM 642 O O . ALA A 1 78 ? -7.262 -1.775 12.043 1.00 91.06 78 ALA A O 1
ATOM 643 N N . GLU A 1 79 ? -7.896 -3.240 10.449 1.00 95.00 79 GLU A N 1
ATOM 644 C CA . GLU A 1 79 ? -6.591 -3.863 10.237 1.00 95.00 79 GLU A CA 1
ATOM 645 C C . GLU A 1 79 ? -6.009 -3.389 8.907 1.00 95.00 79 GLU A C 1
ATOM 647 O O . GLU A 1 79 ? -6.744 -2.990 7.994 1.00 95.00 79 GLU A O 1
ATOM 652 N N . TYR A 1 80 ? -4.686 -3.449 8.795 1.00 95.44 80 TYR A N 1
ATOM 653 C CA . TYR A 1 80 ? -3.957 -2.979 7.628 1.00 95.44 80 TYR A CA 1
ATOM 654 C C . TYR A 1 80 ? -2.948 -4.021 7.157 1.00 95.44 80 TYR A C 1
ATOM 656 O O . TYR A 1 80 ? -2.355 -4.734 7.967 1.00 95.44 80 TYR A O 1
ATOM 664 N N . LEU A 1 81 ? -2.739 -4.072 5.846 1.00 95.31 81 LEU A N 1
ATOM 665 C CA . LEU A 1 81 ? -1.655 -4.813 5.206 1.00 95.31 81 LEU A CA 1
ATOM 666 C C . LEU A 1 81 ? -0.739 -3.841 4.485 1.00 95.31 81 LEU A C 1
ATOM 668 O O . LEU A 1 81 ? -1.201 -2.825 3.969 1.00 95.31 81 LEU A O 1
ATOM 672 N N . LEU A 1 82 ? 0.534 -4.194 4.398 1.00 93.44 82 LEU A N 1
ATOM 673 C CA . LEU A 1 82 ? 1.556 -3.480 3.651 1.00 93.44 82 LEU A CA 1
ATOM 674 C C . LEU A 1 82 ? 2.364 -4.484 2.826 1.00 93.44 82 LEU A C 1
ATOM 676 O O . LEU A 1 82 ? 2.740 -5.533 3.343 1.00 93.44 82 LEU A O 1
ATOM 680 N N . SER A 1 83 ? 2.687 -4.143 1.585 1.00 91.12 83 SER A N 1
ATOM 681 C CA . SER A 1 83 ? 3.720 -4.830 0.807 1.00 91.12 83 SER A CA 1
ATOM 682 C C . SER A 1 83 ? 4.587 -3.817 0.074 1.00 91.12 83 SER A C 1
ATOM 684 O O . SER A 1 83 ? 4.118 -2.752 -0.341 1.00 91.12 83 SER A O 1
ATOM 686 N N . VAL A 1 84 ? 5.844 -4.180 -0.145 1.00 88.62 84 VAL A N 1
ATOM 687 C CA . VAL A 1 84 ? 6.757 -3.463 -1.035 1.00 88.62 84 VAL A CA 1
ATOM 688 C C . VAL A 1 84 ? 6.926 -4.298 -2.294 1.00 88.62 84 VAL A C 1
ATOM 690 O O . VAL A 1 84 ? 7.117 -5.504 -2.209 1.00 88.62 84 VAL A O 1
ATOM 693 N N . SER A 1 85 ? 6.868 -3.687 -3.465 1.00 85.38 85 SER A N 1
ATOM 694 C CA . SER A 1 85 ? 7.069 -4.379 -4.731 1.00 85.38 85 SER A CA 1
ATOM 695 C C . SER A 1 85 ? 7.970 -3.600 -5.671 1.00 85.38 85 SER A C 1
ATOM 697 O O . SER A 1 85 ? 8.076 -2.379 -5.600 1.00 85.38 85 SER A O 1
ATOM 699 N N . THR A 1 86 ? 8.610 -4.327 -6.569 1.00 80.00 86 THR A N 1
ATOM 700 C CA . THR A 1 86 ? 9.280 -3.822 -7.764 1.00 80.00 86 THR A CA 1
ATOM 701 C C . THR A 1 86 ? 8.467 -4.254 -8.988 1.00 80.00 86 THR A C 1
ATOM 703 O O . THR A 1 86 ? 7.461 -4.954 -8.853 1.00 80.00 86 THR A O 1
ATOM 706 N N . GLY A 1 87 ? 8.906 -3.895 -10.196 1.00 69.56 87 GLY A N 1
ATOM 707 C CA . GLY A 1 87 ? 8.303 -4.420 -11.429 1.00 69.56 87 GLY A CA 1
ATOM 708 C C . GLY A 1 87 ? 8.430 -5.944 -11.606 1.00 69.56 87 GLY A C 1
ATOM 709 O O . GLY A 1 87 ? 7.767 -6.507 -12.470 1.00 69.56 87 GLY A O 1
ATOM 710 N N . LEU A 1 88 ? 9.265 -6.617 -10.803 1.00 68.94 88 LEU A N 1
ATOM 711 C CA . LEU A 1 88 ? 9.591 -8.041 -10.959 1.00 68.94 88 LEU A CA 1
ATOM 712 C C . LEU A 1 88 ? 9.122 -8.919 -9.795 1.00 68.94 88 LEU A C 1
ATOM 714 O O . LEU A 1 88 ? 8.928 -10.118 -9.978 1.00 68.94 88 LEU A O 1
ATOM 718 N N . ALA A 1 89 ? 8.984 -8.362 -8.593 1.00 71.31 89 ALA A N 1
ATOM 719 C CA . ALA A 1 89 ? 8.664 -9.133 -7.396 1.00 71.31 89 ALA A CA 1
ATOM 720 C C . ALA A 1 89 ? 7.961 -8.271 -6.346 1.00 71.31 89 ALA A C 1
ATOM 722 O O . ALA A 1 89 ? 8.089 -7.049 -6.345 1.00 71.31 89 ALA A O 1
ATOM 723 N N . ALA A 1 90 ? 7.279 -8.912 -5.399 1.00 78.25 90 ALA A N 1
ATOM 724 C CA . ALA A 1 90 ? 6.816 -8.258 -4.181 1.00 78.25 90 ALA A CA 1
ATOM 725 C C . ALA A 1 90 ? 7.349 -8.976 -2.940 1.00 78.25 90 ALA A C 1
ATOM 727 O O . ALA A 1 90 ? 7.620 -10.177 -2.974 1.00 78.25 90 ALA A O 1
ATOM 728 N N . SER A 1 91 ? 7.503 -8.213 -1.862 1.00 82.50 91 SER A N 1
ATOM 729 C CA . SER A 1 91 ? 7.835 -8.701 -0.530 1.00 82.50 91 SER A CA 1
ATOM 730 C C . SER A 1 91 ? 6.707 -9.549 0.049 1.00 82.50 91 SER A C 1
ATOM 732 O O . SER A 1 91 ? 5.585 -9.572 -0.463 1.00 82.50 91 SER A O 1
ATOM 734 N N . GLU A 1 92 ? 6.986 -10.171 1.187 1.00 85.56 92 GLU A N 1
ATOM 735 C CA . GLU A 1 92 ? 5.960 -10.681 2.087 1.00 85.56 92 GLU A CA 1
ATOM 736 C C . GLU A 1 92 ? 5.000 -9.562 2.520 1.00 85.56 92 GLU A C 1
ATOM 738 O O . GLU A 1 92 ? 5.357 -8.372 2.537 1.00 85.56 92 GLU A O 1
ATOM 743 N N . PHE A 1 93 ? 3.779 -9.946 2.891 1.00 90.38 93 PHE A N 1
ATOM 744 C CA . PHE A 1 93 ? 2.814 -9.022 3.470 1.00 90.38 93 PHE A CA 1
ATOM 745 C C . PHE A 1 93 ? 3.110 -8.780 4.948 1.00 90.38 93 PHE A C 1
ATOM 747 O O . PHE A 1 93 ? 3.351 -9.709 5.718 1.00 90.38 93 PHE A O 1
ATOM 754 N N . LEU A 1 94 ? 3.021 -7.518 5.362 1.00 93.12 94 LEU A N 1
ATOM 755 C CA . LEU A 1 94 ? 3.093 -7.110 6.760 1.00 93.12 94 LEU A CA 1
ATOM 756 C C . LEU A 1 94 ? 1.708 -6.662 7.228 1.00 93.12 94 LEU A C 1
ATOM 758 O O . LEU A 1 94 ? 1.192 -5.642 6.770 1.00 93.12 94 LEU A O 1
ATOM 762 N N . LYS A 1 95 ? 1.110 -7.414 8.148 1.00 95.12 95 LYS A N 1
ATOM 763 C CA . LYS A 1 95 ? -0.156 -7.101 8.806 1.00 95.12 95 LYS A CA 1
ATOM 764 C C . LYS A 1 95 ? 0.083 -6.316 10.093 1.00 95.12 95 LYS A C 1
ATOM 766 O O . LYS A 1 95 ? 0.935 -6.677 10.904 1.00 95.12 95 LYS A O 1
ATOM 771 N N . VAL A 1 96 ? -0.720 -5.281 10.311 1.00 94.62 96 VAL A N 1
ATOM 772 C CA . VAL A 1 96 ? -0.767 -4.498 11.553 1.00 94.62 96 VAL A CA 1
ATOM 773 C C . VAL A 1 96 ? -2.215 -4.213 11.953 1.00 94.62 96 VAL A C 1
ATOM 775 O O . VAL A 1 96 ? -3.101 -4.121 11.101 1.00 94.62 96 VAL A O 1
ATOM 778 N N . ASP A 1 97 ? -2.466 -4.032 13.249 1.00 93.75 97 ASP A N 1
ATOM 779 C CA . ASP A 1 97 ? -3.835 -3.970 13.788 1.00 93.75 97 ASP A CA 1
ATOM 780 C C . ASP A 1 97 ? -4.365 -2.545 13.977 1.00 93.75 97 ASP A C 1
ATOM 782 O O . ASP A 1 97 ? -5.477 -2.349 14.470 1.00 93.75 97 ASP A O 1
ATOM 786 N N . ASN A 1 98 ? -3.560 -1.529 13.655 1.00 90.75 98 ASN A N 1
ATOM 787 C CA . ASN A 1 98 ? -3.956 -0.135 13.797 1.00 90.75 98 ASN A CA 1
ATOM 788 C C . ASN A 1 98 ? -3.163 0.812 12.885 1.00 90.75 98 ASN A C 1
ATOM 790 O O . ASN A 1 98 ? -2.070 0.511 12.404 1.00 90.75 98 ASN A O 1
ATOM 794 N N . LEU A 1 99 ? -3.737 1.999 12.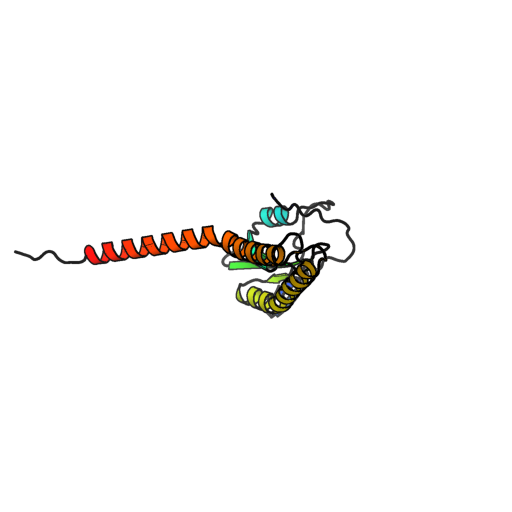672 1.00 92.06 99 LEU A N 1
ATOM 795 C CA . LEU A 1 99 ? -3.175 3.021 11.793 1.00 92.06 99 LEU A CA 1
ATOM 796 C C . LEU A 1 99 ? -1.805 3.550 12.263 1.00 92.06 99 LEU A C 1
ATOM 798 O O . LEU A 1 99 ? -0.934 3.702 11.411 1.00 92.06 99 LEU A O 1
ATOM 802 N N . PRO A 1 100 ? -1.554 3.815 13.563 1.00 93.31 100 PRO A N 1
ATOM 803 C CA . PRO A 1 100 ? -0.226 4.230 14.020 1.00 93.31 100 PRO A CA 1
ATOM 804 C C . PRO A 1 100 ? 0.896 3.259 13.633 1.00 93.31 100 PRO A C 1
ATOM 806 O O . PRO A 1 100 ? 1.931 3.703 13.141 1.00 93.31 100 PRO A O 1
ATOM 809 N N . GLN A 1 101 ? 0.682 1.948 13.786 1.00 92.38 101 GLN A N 1
ATOM 810 C CA . GLN A 1 101 ? 1.650 0.931 13.361 1.00 92.38 101 GLN A CA 1
ATOM 811 C C . GLN A 1 101 ? 1.865 0.940 11.843 1.00 92.38 101 GLN A C 1
ATOM 813 O O . GLN A 1 101 ? 3.005 0.859 11.388 1.00 92.38 101 GLN A O 1
ATOM 818 N N . LEU A 1 102 ? 0.795 1.094 11.053 1.00 94.25 102 LEU A N 1
ATOM 819 C CA . LEU A 1 102 ? 0.927 1.232 9.601 1.00 94.25 102 LEU A CA 1
ATOM 820 C C . LEU A 1 102 ? 1.781 2.453 9.249 1.00 94.25 102 LEU A C 1
ATOM 822 O O . LEU A 1 102 ? 2.700 2.350 8.442 1.00 94.25 102 LEU A O 1
ATOM 826 N N . MET A 1 103 ? 1.489 3.606 9.852 1.00 93.62 103 MET A N 1
ATOM 827 C CA . MET A 1 103 ? 2.201 4.848 9.562 1.00 93.62 103 MET A CA 1
ATOM 828 C C . MET A 1 103 ? 3.675 4.778 9.967 1.00 93.62 103 MET A C 1
ATOM 830 O O . MET A 1 103 ? 4.513 5.319 9.249 1.00 93.62 103 MET A O 1
ATOM 834 N N . ASP A 1 104 ? 4.010 4.079 11.054 1.00 91.81 104 ASP A N 1
ATOM 835 C CA . ASP A 1 104 ? 5.400 3.799 11.429 1.00 91.81 104 ASP A CA 1
ATOM 836 C C . ASP A 1 104 ? 6.124 2.992 10.337 1.00 91.81 104 ASP A C 1
ATOM 838 O O . ASP A 1 104 ? 7.194 3.397 9.879 1.00 91.81 104 ASP A O 1
ATOM 842 N N . LEU A 1 105 ? 5.515 1.913 9.831 1.00 91.31 105 LEU A N 1
ATOM 843 C CA . LEU A 1 105 ? 6.085 1.130 8.727 1.00 91.31 105 LEU A CA 1
ATOM 844 C C . LEU A 1 105 ? 6.219 1.946 7.438 1.00 91.31 105 LEU A C 1
ATOM 846 O O . LEU A 1 105 ? 7.271 1.918 6.797 1.00 91.31 105 LEU A O 1
ATOM 850 N N . VAL A 1 106 ? 5.188 2.712 7.075 1.00 92.12 106 VAL A N 1
ATOM 851 C CA . VAL A 1 106 ? 5.220 3.608 5.911 1.00 92.12 106 VAL A CA 1
ATOM 852 C C . VAL A 1 106 ? 6.352 4.621 6.056 1.00 92.12 106 VAL A C 1
ATOM 854 O O . VAL A 1 106 ? 7.089 4.841 5.101 1.00 92.12 106 VAL A O 1
ATOM 857 N N . SER A 1 107 ? 6.545 5.200 7.242 1.00 90.75 107 SER A N 1
ATOM 858 C CA . SER A 1 107 ? 7.605 6.185 7.483 1.00 90.75 107 SER A CA 1
ATOM 859 C C . SER A 1 107 ? 9.014 5.611 7.300 1.00 90.75 107 SER A C 1
ATOM 861 O O . SER A 1 107 ? 9.904 6.317 6.831 1.00 90.75 107 SER A O 1
ATOM 863 N N . LYS A 1 108 ? 9.206 4.319 7.599 1.00 90.25 108 LYS A N 1
ATOM 864 C CA . LYS A 1 108 ? 10.479 3.607 7.416 1.00 90.25 108 LYS A CA 1
ATOM 865 C C . LYS A 1 108 ? 10.785 3.332 5.943 1.00 90.25 108 LYS A C 1
ATOM 867 O O . LYS A 1 108 ? 11.942 3.406 5.543 1.00 90.25 108 LYS A O 1
ATOM 872 N N . TRP A 1 109 ? 9.761 3.051 5.136 1.00 88.50 109 TRP A N 1
ATOM 873 C CA . TRP A 1 109 ? 9.909 2.768 3.703 1.00 88.50 109 TRP A CA 1
ATOM 874 C C . TRP A 1 109 ? 9.848 4.007 2.809 1.00 88.50 109 TRP A C 1
ATOM 876 O O . TRP A 1 109 ? 10.446 4.011 1.733 1.00 88.50 109 TRP A O 1
ATOM 886 N N . ALA A 1 110 ? 9.167 5.070 3.239 1.00 86.06 110 ALA A N 1
ATOM 887 C CA . ALA A 1 110 ? 8.958 6.272 2.437 1.00 86.06 110 ALA A CA 1
ATOM 888 C C . ALA A 1 110 ? 10.259 6.875 1.869 1.00 86.06 110 ALA A C 1
ATOM 890 O O . ALA A 1 110 ? 10.258 7.190 0.679 1.00 86.06 110 ALA A O 1
ATOM 891 N N . PRO A 1 111 ? 11.379 6.980 2.620 1.00 87.81 111 PRO A N 1
ATOM 892 C CA . PRO A 1 111 ? 12.632 7.491 2.065 1.00 87.81 111 PRO A CA 1
ATOM 893 C C . PRO A 1 111 ? 13.177 6.641 0.912 1.00 87.81 111 PRO A C 1
ATOM 895 O O . PRO A 1 111 ? 13.630 7.189 -0.089 1.00 87.81 111 PRO A O 1
ATOM 898 N N . ALA A 1 112 ? 13.099 5.310 1.018 1.00 86.50 112 ALA A N 1
ATOM 899 C CA . ALA A 1 112 ? 13.571 4.406 -0.030 1.00 86.50 112 ALA A CA 1
ATOM 900 C C . ALA A 1 112 ? 12.701 4.505 -1.291 1.00 86.50 112 ALA A C 1
ATOM 902 O O . ALA A 1 112 ? 13.224 4.584 -2.398 1.00 86.50 112 ALA A O 1
ATOM 903 N N . VAL A 1 113 ? 11.376 4.576 -1.124 1.00 86.75 113 VAL A N 1
ATOM 904 C CA . VAL A 1 113 ? 10.432 4.753 -2.241 1.00 86.75 113 VAL A CA 1
ATOM 905 C C . VAL A 1 113 ? 10.647 6.098 -2.940 1.00 86.75 113 VAL A C 1
ATOM 907 O O . VAL A 1 113 ? 10.643 6.169 -4.168 1.00 86.75 113 VAL A O 1
ATOM 910 N N . GLN A 1 114 ? 10.885 7.167 -2.176 1.00 84.50 114 GLN A N 1
ATOM 911 C CA . GLN A 1 114 ? 11.203 8.487 -2.725 1.00 84.50 114 GLN A CA 1
ATOM 912 C C . GLN A 1 114 ? 12.534 8.486 -3.484 1.00 84.50 114 GLN A C 1
ATOM 914 O O . GLN A 1 114 ? 12.599 9.019 -4.589 1.00 84.50 114 GLN A O 1
ATOM 919 N N . ALA A 1 115 ? 13.576 7.862 -2.926 1.00 84.06 115 ALA A N 1
ATOM 920 C CA . ALA A 1 115 ? 14.873 7.739 -3.586 1.00 84.06 115 ALA A CA 1
ATOM 921 C C . ALA A 1 115 ? 14.774 6.942 -4.895 1.00 84.06 115 ALA A C 1
ATOM 923 O O . ALA A 1 115 ? 15.319 7.382 -5.902 1.00 84.06 115 ALA A O 1
ATOM 924 N N . ALA A 1 116 ? 14.030 5.831 -4.901 1.00 84.12 116 ALA A N 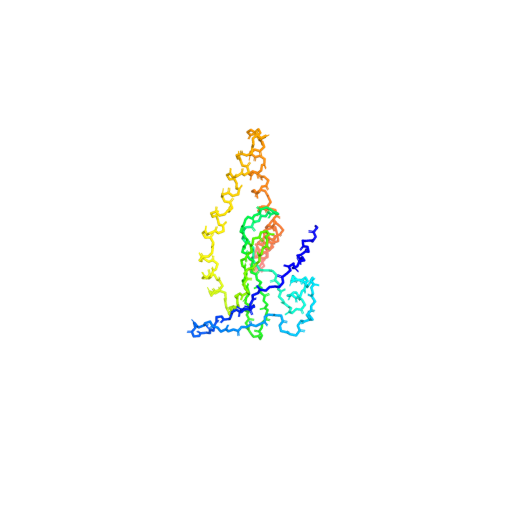1
ATOM 925 C CA . ALA A 1 116 ? 13.772 5.049 -6.109 1.00 84.12 116 ALA A CA 1
ATOM 926 C C . ALA A 1 116 ? 13.043 5.884 -7.169 1.00 84.12 116 ALA A C 1
ATOM 928 O O . ALA A 1 116 ? 13.494 5.964 -8.300 1.00 84.12 116 ALA A O 1
ATOM 929 N N . THR A 1 117 ? 11.995 6.614 -6.779 1.00 81.50 117 THR A N 1
ATOM 930 C CA . THR A 1 117 ? 11.246 7.478 -7.709 1.00 81.50 117 THR A CA 1
ATOM 931 C C . THR A 1 117 ? 12.131 8.562 -8.342 1.00 81.50 117 THR A C 1
ATOM 933 O O . THR A 1 117 ? 11.955 8.904 -9.510 1.00 81.50 117 THR A O 1
ATOM 936 N N . LEU A 1 118 ? 13.076 9.127 -7.581 1.00 79.50 118 LEU A N 1
ATOM 937 C CA . LEU A 1 118 ? 14.044 10.100 -8.096 1.00 79.50 118 LEU A CA 1
ATOM 938 C C . LEU A 1 118 ? 15.105 9.452 -8.989 1.00 79.50 118 LEU A C 1
ATOM 940 O O . LEU A 1 118 ? 15.502 10.062 -9.975 1.00 79.50 118 LEU A O 1
ATOM 944 N N . ALA A 1 119 ? 15.564 8.247 -8.650 1.00 80.31 119 ALA A N 1
ATOM 945 C CA . ALA A 1 119 ? 16.497 7.493 -9.479 1.00 80.31 119 ALA A CA 1
ATOM 946 C C . ALA A 1 119 ? 15.866 7.148 -10.833 1.00 80.31 119 ALA A C 1
ATOM 948 O O . ALA A 1 119 ? 16.478 7.443 -11.853 1.00 80.31 119 ALA A O 1
ATOM 949 N N . ASP A 1 120 ? 14.619 6.665 -10.832 1.00 77.88 120 ASP A N 1
ATOM 950 C CA . ASP A 1 120 ? 13.837 6.401 -12.046 1.00 77.88 120 ASP A CA 1
ATOM 951 C C . ASP A 1 120 ? 13.713 7.671 -12.897 1.00 77.88 120 ASP A C 1
ATOM 953 O O . ASP A 1 120 ? 13.876 7.636 -14.108 1.00 77.88 120 ASP A O 1
ATOM 957 N N . LEU A 1 121 ? 13.475 8.828 -12.264 1.00 75.00 121 LEU A N 1
ATOM 958 C CA . LEU A 1 121 ? 13.446 10.102 -12.980 1.00 75.00 121 LEU A CA 1
ATOM 959 C C . LEU A 1 121 ? 14.809 10.429 -13.602 1.00 75.00 121 LEU A C 1
ATOM 961 O O . LEU A 1 121 ? 14.864 10.845 -14.747 1.00 75.00 121 LEU A O 1
ATOM 965 N N . VAL A 1 122 ? 15.912 10.287 -12.870 1.00 75.94 122 VAL A N 1
ATOM 966 C CA . VAL A 1 122 ? 17.250 10.576 -13.411 1.00 75.94 122 VAL A CA 1
ATOM 967 C C . VAL A 1 122 ? 17.615 9.616 -14.544 1.00 75.94 122 VAL A C 1
ATOM 969 O O . VAL A 1 122 ? 18.272 10.039 -15.492 1.00 75.94 122 VAL A O 1
ATOM 972 N N . GLU A 1 123 ? 17.211 8.352 -14.458 1.00 74.31 123 GLU A N 1
ATOM 973 C CA . GLU A 1 123 ? 17.391 7.370 -15.526 1.00 74.31 123 GLU A CA 1
ATOM 974 C C . GLU A 1 123 ? 16.586 7.757 -16.767 1.00 74.31 123 GLU A C 1
ATOM 976 O O . GLU A 1 123 ? 17.199 7.932 -17.820 1.00 74.31 123 GLU A O 1
ATOM 981 N N . ASP A 1 124 ? 15.282 8.029 -16.612 1.00 69.88 124 ASP A N 1
ATOM 982 C CA . ASP A 1 124 ? 14.423 8.535 -17.688 1.00 69.88 124 ASP A CA 1
ATOM 983 C C . ASP A 1 124 ? 15.083 9.757 -18.349 1.00 69.88 124 ASP A C 1
ATOM 985 O O . ASP A 1 124 ? 15.234 9.802 -19.558 1.00 69.88 124 ASP A O 1
ATOM 989 N N . LEU A 1 125 ? 15.560 10.734 -17.568 1.00 67.75 125 LEU A N 1
ATOM 990 C CA . LEU A 1 125 ? 16.174 11.969 -18.079 1.00 67.75 125 LEU A CA 1
ATOM 991 C C . LEU A 1 125 ? 17.529 11.785 -18.776 1.00 67.75 125 LEU A C 1
ATOM 993 O O . LEU A 1 125 ? 17.945 12.677 -19.516 1.00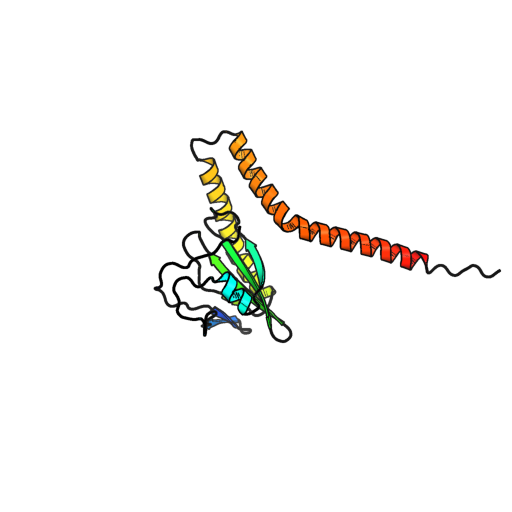 67.75 125 LEU A O 1
ATOM 997 N N . ASN A 1 126 ? 18.235 10.685 -18.519 1.00 67.69 126 ASN A N 1
ATOM 998 C CA . ASN A 1 126 ? 19.504 10.374 -19.175 1.00 67.69 126 ASN A CA 1
ATOM 999 C C . ASN A 1 126 ? 19.315 9.561 -20.464 1.00 67.69 126 ASN A C 1
ATOM 1001 O O . ASN A 1 126 ? 20.316 9.236 -21.113 1.00 67.69 126 ASN A O 1
ATOM 1005 N N . GLU A 1 127 ? 18.078 9.239 -20.864 1.00 66.19 127 GLU A N 1
ATOM 1006 C CA . GLU A 1 127 ? 17.843 8.597 -22.153 1.00 66.19 127 GLU A CA 1
ATOM 1007 C C . GLU A 1 127 ? 18.261 9.532 -23.307 1.00 66.19 127 GLU A C 1
ATOM 1009 O O . GLU A 1 127 ? 17.827 10.687 -23.377 1.00 66.19 127 GLU A O 1
ATOM 1014 N N . PRO A 1 128 ? 19.103 9.052 -24.243 1.00 55.09 128 PRO A N 1
ATOM 1015 C CA . PRO A 1 128 ? 19.795 9.891 -25.226 1.00 55.09 128 PRO A CA 1
ATOM 1016 C C . PRO A 1 128 ? 18.883 10.600 -26.245 1.00 55.09 128 PRO A C 1
ATOM 1018 O O . PRO A 1 128 ? 19.368 11.468 -26.969 1.00 55.09 128 PRO A O 1
ATOM 1021 N N . ASP A 1 129 ? 17.588 10.273 -26.286 1.00 56.56 129 ASP A N 1
ATOM 1022 C CA . ASP A 1 129 ? 16.607 10.821 -27.234 1.00 56.56 129 ASP A CA 1
ATOM 1023 C C . ASP A 1 129 ? 15.649 11.870 -26.622 1.00 56.56 129 ASP A C 1
ATOM 1025 O O . ASP A 1 129 ? 14.743 12.363 -27.305 1.00 56.56 129 ASP A O 1
ATOM 1029 N N . LEU A 1 130 ? 15.833 12.274 -25.358 1.00 55.06 130 LEU A N 1
ATOM 1030 C CA . LEU A 1 130 ? 14.981 13.287 -24.725 1.00 55.06 130 LEU A CA 1
ATOM 1031 C C . LEU A 1 130 ? 15.451 14.723 -25.000 1.00 55.06 130 LEU A C 1
ATOM 1033 O O . LEU A 1 130 ? 16.449 15.217 -24.486 1.00 55.06 130 LEU A O 1
ATOM 1037 N N . ASN A 1 131 ? 14.645 15.437 -25.782 1.00 51.12 131 ASN A N 1
ATOM 1038 C CA . ASN A 1 131 ? 14.630 16.899 -25.869 1.00 51.12 131 ASN A CA 1
ATOM 1039 C C . ASN A 1 131 ? 14.251 17.515 -24.495 1.00 51.12 131 ASN A C 1
ATOM 1041 O O . ASN A 1 131 ? 13.404 16.963 -23.795 1.00 51.12 131 ASN A O 1
ATOM 1045 N N . GLU A 1 132 ? 14.806 18.683 -24.130 1.00 49.44 132 GLU A N 1
ATOM 1046 C CA . GLU A 1 132 ? 14.473 19.465 -22.914 1.00 49.44 132 GLU A CA 1
ATOM 1047 C C . GLU A 1 132 ? 12.952 19.634 -22.659 1.00 49.44 132 GLU A C 1
ATOM 1049 O O . GLU A 1 132 ? 12.505 19.706 -21.514 1.00 49.44 132 GLU A O 1
ATOM 1054 N N . MET A 1 133 ? 12.128 19.644 -23.711 1.00 49.69 133 MET A N 1
ATOM 1055 C CA . MET A 1 133 ? 10.661 19.653 -23.632 1.00 49.69 133 MET A CA 1
ATOM 1056 C C . MET A 1 133 ? 10.058 18.315 -23.179 1.00 49.69 133 MET A C 1
ATOM 1058 O O . MET A 1 133 ? 9.072 18.322 -22.448 1.00 49.69 133 MET A O 1
ATOM 1062 N N . GLY A 1 134 ? 10.650 17.179 -23.556 1.00 48.06 134 GLY A N 1
ATOM 1063 C CA . GLY A 1 134 ? 10.209 15.847 -23.124 1.00 48.06 134 GLY A CA 1
ATOM 1064 C C . GLY A 1 134 ? 10.454 15.619 -21.631 1.00 48.06 134 GLY A C 1
ATOM 1065 O O . GLY A 1 134 ? 9.609 15.068 -20.932 1.00 48.06 134 GLY A O 1
ATOM 1066 N N . VAL A 1 135 ? 11.556 16.164 -21.114 1.00 54.50 135 VAL A N 1
ATOM 1067 C CA . VAL A 1 135 ? 11.870 16.222 -19.678 1.00 54.50 135 VAL A CA 1
ATOM 1068 C C . VAL A 1 135 ? 10.783 16.968 -18.894 1.00 54.50 135 VAL A C 1
ATOM 1070 O O . VAL A 1 135 ? 10.279 16.475 -17.879 1.00 54.50 135 VAL A O 1
ATOM 1073 N N . LEU A 1 136 ? 10.386 18.151 -19.380 1.00 52.44 136 LEU A N 1
ATOM 1074 C CA . LEU A 1 136 ? 9.342 18.962 -18.754 1.00 52.44 136 LEU A CA 1
ATOM 1075 C C . LEU A 1 136 ? 7.970 18.276 -18.834 1.00 52.44 136 LEU A C 1
ATOM 1077 O O . LEU A 1 136 ? 7.211 18.320 -17.867 1.00 52.44 136 LEU A O 1
ATOM 1081 N N . GLU A 1 137 ? 7.658 17.619 -19.952 1.00 52.84 137 GLU A N 1
ATOM 1082 C CA . GLU A 1 137 ? 6.411 16.875 -20.139 1.00 52.84 137 GLU A CA 1
ATOM 1083 C C . GLU A 1 137 ? 6.316 15.646 -19.236 1.00 52.84 137 GLU A C 1
ATOM 1085 O O . GLU A 1 137 ? 5.254 15.427 -18.661 1.00 52.84 137 GLU A O 1
ATOM 1090 N N . ILE A 1 138 ? 7.395 14.886 -19.030 1.00 56.38 138 ILE A N 1
ATOM 1091 C CA . ILE A 1 138 ? 7.397 13.730 -18.117 1.00 56.38 138 ILE A CA 1
ATOM 1092 C C . ILE A 1 138 ? 7.187 14.192 -16.671 1.00 56.38 138 ILE A C 1
ATOM 1094 O O . ILE A 1 138 ? 6.326 13.659 -15.962 1.00 56.38 138 ILE A O 1
ATOM 1098 N N . ALA A 1 139 ? 7.912 15.227 -16.238 1.00 54.66 139 ALA A N 1
ATOM 1099 C CA . ALA A 1 139 ? 7.754 15.793 -14.900 1.00 54.66 139 ALA A CA 1
ATOM 1100 C C . ALA A 1 139 ? 6.347 16.385 -14.692 1.00 54.66 139 ALA A C 1
ATOM 1102 O O . ALA A 1 139 ? 5.705 16.126 -13.669 1.00 54.66 139 ALA A O 1
ATOM 1103 N N . ALA A 1 140 ? 5.829 17.129 -15.675 1.00 52.44 140 ALA A N 1
ATOM 1104 C CA . ALA A 1 140 ? 4.487 17.703 -15.639 1.00 52.44 140 ALA A CA 1
ATOM 1105 C C . ALA A 1 140 ? 3.393 16.630 -15.715 1.00 52.44 140 ALA A C 1
ATOM 1107 O O . ALA A 1 140 ? 2.394 16.749 -15.012 1.00 52.44 140 ALA A O 1
ATOM 1108 N N . ALA A 1 141 ? 3.575 15.568 -16.502 1.00 53.28 141 ALA A N 1
ATOM 1109 C CA . ALA A 1 141 ? 2.646 14.448 -16.596 1.00 53.28 141 ALA A CA 1
ATOM 1110 C C . ALA A 1 141 ? 2.586 13.674 -15.278 1.00 53.28 141 ALA A C 1
ATOM 1112 O O . ALA A 1 141 ? 1.487 13.426 -14.789 1.00 53.28 141 ALA A O 1
ATOM 1113 N N . ARG A 1 142 ? 3.729 13.368 -14.647 1.00 54.50 142 ARG A N 1
ATOM 1114 C CA . ARG A 1 142 ? 3.763 12.698 -13.335 1.00 54.50 142 ARG A CA 1
ATOM 1115 C C . ARG A 1 142 ? 3.173 13.585 -12.230 1.00 54.50 142 ARG A C 1
ATOM 1117 O O . ARG A 1 142 ? 2.372 13.104 -11.430 1.00 54.50 142 ARG A O 1
ATOM 1124 N N . ALA A 1 143 ? 3.461 14.890 -12.229 1.00 54.12 143 ALA A N 1
ATOM 1125 C CA . ALA A 1 143 ? 2.851 15.842 -11.294 1.00 54.12 143 ALA A CA 1
ATOM 1126 C C . ALA A 1 143 ? 1.333 15.995 -11.515 1.00 54.12 143 ALA A C 1
ATOM 1128 O O . ALA A 1 143 ? 0.556 16.004 -10.558 1.00 54.12 143 ALA A O 1
ATOM 1129 N N . ALA A 1 144 ? 0.892 16.069 -12.773 1.00 51.97 144 ALA A N 1
ATOM 1130 C CA . ALA A 1 144 ? -0.516 16.145 -13.138 1.00 51.97 144 ALA A CA 1
ATOM 1131 C C . ALA A 1 144 ? -1.260 14.843 -12.815 1.00 51.97 144 ALA A C 1
ATOM 1133 O O . ALA A 1 144 ? -2.396 14.910 -12.363 1.00 51.97 144 ALA A O 1
ATOM 1134 N N . TRP A 1 145 ? -0.642 13.673 -12.987 1.00 46.28 145 TRP A N 1
ATOM 1135 C CA . TRP A 1 145 ? -1.217 12.375 -12.615 1.00 46.28 145 TRP A CA 1
ATOM 1136 C C . TRP A 1 145 ? -1.339 12.208 -11.100 1.00 46.28 145 TRP A C 1
ATOM 1138 O O . TRP A 1 145 ? -2.424 11.870 -10.628 1.00 46.28 145 TRP A O 1
ATOM 1148 N N . GLY A 1 146 ? -0.299 12.561 -10.337 1.00 48.97 146 GLY A N 1
ATOM 1149 C CA . GLY A 1 146 ? -0.366 12.594 -8.871 1.00 48.97 146 GLY A CA 1
ATOM 1150 C C . GLY A 1 146 ? -1.447 13.551 -8.344 1.00 48.97 146 GLY A C 1
ATOM 1151 O O . GLY A 1 146 ? -2.069 13.290 -7.315 1.00 48.97 146 GLY A O 1
ATOM 1152 N N . ALA A 1 147 ? -1.741 14.633 -9.074 1.00 47.00 147 ALA A N 1
ATOM 1153 C CA . ALA A 1 147 ? -2.870 15.518 -8.786 1.00 47.00 147 ALA A CA 1
ATOM 1154 C C . ALA A 1 147 ? -4.231 14.944 -9.242 1.00 47.00 147 ALA A C 1
ATOM 1156 O O . ALA A 1 147 ? -5.248 15.185 -8.591 1.00 47.00 147 ALA A O 1
ATOM 1157 N N . ARG A 1 148 ? -4.271 14.179 -10.342 1.00 42.91 148 ARG A N 1
ATOM 1158 C CA . ARG A 1 148 ? -5.492 13.641 -10.971 1.00 42.91 148 ARG A CA 1
ATOM 1159 C C . ARG A 1 148 ? -6.114 12.472 -10.213 1.00 42.91 148 ARG A C 1
ATOM 1161 O O . ARG A 1 148 ? -7.334 12.354 -10.238 1.00 42.91 148 ARG A O 1
ATOM 1168 N N . GLU A 1 149 ? -5.332 11.671 -9.493 1.00 47.06 149 GLU A N 1
ATOM 1169 C CA . GLU A 1 149 ? -5.873 10.607 -8.628 1.00 47.06 149 GLU A CA 1
ATOM 1170 C C . GLU A 1 149 ? -6.579 11.145 -7.374 1.00 47.06 149 GLU A C 1
ATOM 1172 O O . GLU A 1 149 ? -7.569 10.569 -6.935 1.00 47.06 149 GLU A O 1
ATOM 1177 N N . ARG A 1 150 ? -6.142 12.291 -6.836 1.00 45.53 150 ARG A N 1
ATOM 1178 C CA . ARG A 1 150 ? -6.782 12.945 -5.678 1.00 45.53 150 ARG A CA 1
ATOM 1179 C C . ARG A 1 150 ? -7.872 13.949 -6.043 1.00 45.53 150 ARG A C 1
ATOM 1181 O O . ARG A 1 150 ? -8.598 14.399 -5.161 1.00 45.53 150 ARG A O 1
ATOM 1188 N N . LEU A 1 151 ? -7.982 14.331 -7.314 1.00 45.28 151 LEU A N 1
ATOM 1189 C CA . LEU A 1 151 ? -8.934 15.340 -7.786 1.00 45.28 151 LEU A CA 1
ATOM 1190 C C . LEU A 1 151 ? -10.404 14.986 -7.480 1.00 45.28 151 LEU A C 1
ATOM 1192 O O . LEU A 1 151 ? -11.090 15.854 -6.942 1.00 45.28 151 LEU A O 1
ATOM 1196 N N . PRO A 1 152 ? -10.883 13.742 -7.694 1.00 50.16 152 PRO A N 1
ATOM 1197 C CA . PRO A 1 152 ? -12.261 13.371 -7.363 1.00 50.16 152 PRO A CA 1
ATOM 1198 C C . PRO A 1 152 ? -12.561 13.458 -5.859 1.00 50.16 152 PRO A C 1
ATOM 1200 O O . PRO A 1 152 ? -13.629 13.927 -5.465 1.00 50.16 152 PRO A O 1
ATOM 1203 N N . GLU A 1 153 ? -11.611 13.053 -5.010 1.00 50.06 153 GLU A N 1
ATOM 1204 C CA . GLU A 1 153 ? -11.744 13.108 -3.548 1.00 50.06 153 GLU A CA 1
ATOM 1205 C C . GLU A 1 153 ? -11.665 14.548 -3.021 1.00 50.06 153 GLU A C 1
ATOM 1207 O O . GLU A 1 153 ? -12.478 14.950 -2.191 1.00 50.06 153 GLU A O 1
ATOM 1212 N N . LEU A 1 154 ? -10.757 15.368 -3.562 1.00 47.22 154 LEU A N 1
ATOM 1213 C CA . LEU A 1 154 ? -10.635 16.790 -3.225 1.00 47.22 154 LEU A CA 1
ATOM 1214 C C . LEU A 1 154 ? -11.840 17.604 -3.706 1.00 47.22 154 LEU A C 1
ATOM 1216 O O . LEU A 1 154 ? -12.252 18.546 -3.027 1.00 47.22 154 LEU A O 1
ATOM 1220 N N . GLU A 1 155 ? -12.433 17.264 -4.852 1.00 56.66 155 GLU A N 1
ATOM 1221 C CA . GLU A 1 155 ? -13.673 17.883 -5.325 1.00 56.66 155 GLU A CA 1
ATOM 1222 C C . GLU A 1 155 ? -14.871 17.464 -4.477 1.00 56.66 155 GLU A C 1
ATOM 1224 O O . GLU A 1 155 ? -15.675 18.328 -4.117 1.00 56.66 155 GLU A O 1
ATOM 1229 N N . ALA A 1 156 ? -14.956 16.194 -4.073 1.00 64.06 156 ALA A N 1
ATOM 1230 C CA . ALA A 1 156 ? -15.969 15.724 -3.133 1.00 64.06 156 ALA A CA 1
ATOM 1231 C C . ALA A 1 156 ? -15.849 16.426 -1.767 1.00 64.06 156 ALA A C 1
ATOM 1233 O O . ALA A 1 156 ? -16.848 16.926 -1.243 1.00 64.06 156 ALA A O 1
ATOM 1234 N N . ASP A 1 157 ? -14.639 16.561 -1.221 1.00 56.59 157 ASP A N 1
ATOM 1235 C CA . ASP A 1 157 ? -14.391 17.259 0.045 1.00 56.59 157 ASP A CA 1
ATOM 1236 C C . ASP A 1 157 ? -14.645 18.765 -0.057 1.00 56.59 157 ASP A C 1
ATOM 1238 O O . ASP A 1 157 ? -15.250 19.369 0.835 1.00 56.59 157 ASP A O 1
ATOM 1242 N N . ARG A 1 158 ? -14.269 19.393 -1.176 1.00 52.56 158 ARG A N 1
ATOM 1243 C CA . ARG A 1 158 ? -14.574 20.805 -1.440 1.00 52.56 158 ARG A CA 1
ATOM 1244 C C . ARG A 1 158 ? -16.080 21.034 -1.532 1.00 52.56 158 ARG A C 1
ATOM 1246 O O . ARG A 1 158 ? -16.576 22.024 -0.989 1.00 52.56 158 ARG A O 1
ATOM 1253 N N . GLN A 1 159 ? -16.821 20.132 -2.174 1.00 68.75 159 GLN A N 1
ATOM 1254 C CA . GLN A 1 159 ? -18.281 20.197 -2.241 1.00 68.75 159 GLN A CA 1
ATOM 1255 C C . GLN A 1 159 ? -18.928 19.995 -0.865 1.00 68.75 159 GLN A C 1
ATOM 1257 O O . GLN A 1 159 ? -19.827 20.767 -0.515 1.00 68.75 159 GLN A O 1
ATOM 1262 N N . ARG A 1 160 ? -18.434 19.053 -0.048 1.00 71.25 160 ARG A N 1
ATOM 1263 C CA . ARG A 1 160 ? -18.882 18.851 1.344 1.00 71.25 160 ARG A CA 1
ATOM 1264 C C . ARG A 1 160 ? -18.659 20.100 2.197 1.00 71.25 160 ARG A C 1
ATOM 1266 O O . ARG A 1 160 ? -19.606 20.601 2.797 1.00 71.25 160 ARG A O 1
ATOM 1273 N N . MET A 1 161 ? -17.468 20.698 2.146 1.00 61.59 161 MET A N 1
ATOM 1274 C CA . MET A 1 161 ? -17.170 21.949 2.859 1.00 61.59 161 MET A CA 1
ATOM 1275 C C . MET A 1 161 ? -18.061 23.122 2.422 1.00 61.59 161 MET A C 1
ATOM 1277 O O . MET A 1 161 ? -18.466 23.946 3.246 1.00 61.59 161 MET A O 1
ATOM 1281 N N . ILE A 1 162 ? -18.374 23.236 1.127 1.00 75.56 162 ILE A N 1
ATOM 1282 C CA . ILE A 1 162 ? -19.282 24.276 0.619 1.00 75.56 162 ILE A CA 1
ATOM 1283 C C . ILE A 1 162 ? -20.714 24.033 1.114 1.00 75.56 162 ILE A C 1
ATOM 1285 O O . ILE A 1 162 ? -21.389 24.992 1.502 1.00 75.56 162 ILE A O 1
ATOM 1289 N N . ALA A 1 163 ? -21.174 22.781 1.128 1.00 77.00 163 ALA A N 1
ATOM 1290 C CA . ALA A 1 163 ? -22.492 22.408 1.634 1.00 77.00 163 ALA A CA 1
ATOM 1291 C C . ALA A 1 163 ? -22.624 22.702 3.137 1.00 77.00 163 ALA A C 1
ATOM 1293 O O . ALA A 1 163 ? -23.570 23.376 3.543 1.00 77.00 163 ALA A O 1
ATOM 1294 N N . GLU A 1 164 ? -21.633 22.328 3.946 1.00 74.94 164 GLU A N 1
ATOM 1295 C CA . GLU A 1 164 ? -21.602 22.615 5.386 1.00 74.94 164 GLU A CA 1
ATOM 1296 C C . GLU A 1 164 ? -21.611 24.117 5.685 1.00 74.94 164 GLU A C 1
ATOM 1298 O O . GLU A 1 164 ? -22.348 24.584 6.554 1.00 74.94 164 GLU A O 1
ATOM 1303 N N . ARG A 1 165 ? -20.837 24.914 4.936 1.00 65.25 165 ARG A N 1
ATOM 1304 C CA . ARG A 1 165 ? -20.835 26.380 5.080 1.00 65.25 165 ARG A CA 1
ATOM 1305 C C . ARG A 1 165 ? -22.187 26.996 4.727 1.00 65.25 165 ARG A C 1
ATOM 1307 O O . ARG A 1 165 ? -22.588 27.975 5.355 1.00 65.25 165 ARG A O 1
ATOM 1314 N N . ARG A 1 166 ? -22.893 26.451 3.732 1.00 72.69 166 ARG A N 1
ATOM 1315 C CA . ARG A 1 166 ? -24.253 26.885 3.372 1.00 72.69 166 ARG A CA 1
ATOM 1316 C C . ARG A 1 166 ? -25.267 26.495 4.444 1.00 72.69 166 ARG A C 1
ATOM 1318 O O . ARG A 1 166 ? -26.113 27.323 4.768 1.00 72.69 166 ARG A O 1
ATOM 1325 N N . GLN A 1 167 ? -25.148 25.297 5.013 1.00 74.50 167 GLN A N 1
ATOM 1326 C CA . GLN A 1 167 ? -26.006 24.820 6.097 1.00 74.50 167 GLN A CA 1
ATOM 1327 C C . GLN A 1 167 ? -25.853 25.703 7.341 1.00 74.50 167 GLN A C 1
ATOM 1329 O O . GLN A 1 167 ? -26.823 26.306 7.781 1.00 74.50 167 GLN A O 1
ATOM 1334 N N . ARG A 1 168 ? -24.616 25.944 7.797 1.00 71.12 168 ARG A N 1
ATOM 1335 C CA . ARG A 1 168 ? -24.337 26.818 8.953 1.00 71.12 168 ARG A CA 1
ATOM 1336 C C . ARG A 1 168 ? -24.879 28.237 8.778 1.00 71.12 168 ARG A C 1
ATOM 1338 O O . ARG A 1 168 ? -25.358 28.830 9.736 1.00 71.12 168 ARG A O 1
ATOM 1345 N N . ARG A 1 169 ? -24.828 28.789 7.560 1.00 67.62 169 ARG A N 1
ATOM 1346 C CA . ARG A 1 169 ? -25.417 30.106 7.254 1.00 67.62 169 ARG A CA 1
ATOM 1347 C C . ARG A 1 169 ? -26.945 30.096 7.316 1.00 67.62 169 ARG A C 1
ATOM 1349 O O . ARG A 1 169 ? -27.527 31.099 7.713 1.00 67.62 169 ARG A O 1
ATOM 1356 N N . ARG A 1 170 ? -27.592 28.992 6.931 1.00 68.94 170 ARG A N 1
ATOM 1357 C CA . ARG A 1 170 ? -29.047 28.825 7.066 1.00 68.94 170 ARG A CA 1
ATOM 1358 C C . ARG A 1 170 ? -29.451 28.669 8.529 1.00 68.94 170 ARG A C 1
ATOM 1360 O O . ARG A 1 170 ? -30.361 29.367 8.956 1.00 68.94 170 ARG A O 1
ATOM 1367 N N . ASP A 1 171 ? -28.714 27.869 9.291 1.00 68.62 171 ASP A N 1
ATOM 1368 C CA . ASP A 1 171 ? -28.993 27.609 10.708 1.00 68.62 171 ASP A CA 1
ATOM 1369 C C . ASP A 1 171 ? -28.767 28.859 11.581 1.00 68.62 171 ASP A C 1
ATOM 1371 O O . ASP A 1 171 ? -29.499 29.109 12.536 1.00 68.62 171 ASP A O 1
ATOM 1375 N N . GLN A 1 172 ? -27.791 29.704 11.223 1.00 61.78 172 GLN A N 1
ATOM 1376 C CA . GLN A 1 172 ? -27.591 31.016 11.855 1.00 61.78 172 GLN A CA 1
ATOM 1377 C C . GLN A 1 172 ? -28.647 32.049 11.429 1.00 61.78 172 GLN A C 1
ATOM 1379 O O . GLN A 1 172 ? -29.008 32.912 12.226 1.00 61.78 172 GLN A O 1
ATOM 1384 N N . GLY A 1 173 ? -29.168 31.958 10.201 1.00 58.91 173 GLY A N 1
ATOM 1385 C CA . GLY A 1 173 ? -30.242 32.823 9.705 1.00 58.91 173 GLY A CA 1
ATOM 1386 C C . GLY A 1 173 ? -31.631 32.474 10.253 1.00 58.91 173 GLY A C 1
ATOM 1387 O O . GLY A 1 173 ? -32.487 33.349 10.334 1.00 58.91 173 GLY A O 1
ATOM 1388 N N . SER A 1 174 ? -31.862 31.225 10.671 1.00 56.81 174 SER A N 1
ATOM 1389 C CA . SER A 1 174 ? -33.131 30.778 11.265 1.00 56.81 174 SER A CA 1
ATOM 1390 C C . SER A 1 174 ? -33.262 31.065 12.763 1.00 56.81 174 SER A C 1
ATOM 1392 O O . SER A 1 174 ? -34.328 30.828 13.322 1.00 56.81 174 SER A O 1
ATOM 1394 N N . ASN A 1 175 ? -32.205 31.562 13.416 1.00 54.16 175 ASN A N 1
ATOM 1395 C CA . ASN A 1 175 ? -32.166 31.765 14.868 1.00 54.16 175 ASN A CA 1
ATOM 1396 C C . ASN A 1 175 ? -32.324 33.238 15.301 1.00 54.16 175 ASN A C 1
ATOM 1398 O O . ASN A 1 175 ? -32.012 33.581 16.440 1.00 54.16 175 ASN A O 1
ATOM 1402 N N . GLN A 1 176 ? -32.797 34.122 14.413 1.00 53.56 176 GLN A N 1
ATOM 1403 C CA . GLN A 1 176 ? -33.231 35.463 14.815 1.00 53.56 176 GLN A CA 1
ATOM 1404 C C . GLN A 1 176 ? -34.681 35.405 15.326 1.00 53.56 176 GLN A C 1
ATOM 1406 O O . GLN A 1 176 ? -35.580 35.080 14.544 1.00 53.56 176 GLN A O 1
ATOM 1411 N N . PRO A 1 177 ? -34.945 35.707 16.613 1.00 55.66 177 PRO A N 1
ATOM 1412 C CA . PRO A 1 177 ? -36.310 35.794 17.113 1.00 55.66 177 PRO A CA 1
ATOM 1413 C C . PRO A 1 177 ? -37.040 36.926 16.386 1.00 55.66 177 PRO A C 1
ATOM 1415 O O . PRO A 1 177 ? -36.504 38.025 16.229 1.00 55.66 177 PRO A O 1
ATOM 1418 N N . ARG A 1 178 ? -38.262 36.642 15.914 1.00 60.19 178 ARG A N 1
ATOM 1419 C CA . ARG A 1 178 ? -39.136 37.665 15.329 1.00 60.19 178 ARG A CA 1
ATOM 1420 C C . ARG A 1 178 ? -39.327 38.792 16.353 1.00 60.19 178 ARG A C 1
ATOM 1422 O O . ARG A 1 178 ? -39.590 38.470 17.514 1.00 60.19 178 ARG A O 1
ATOM 1429 N N . PRO A 1 179 ? -39.221 40.072 15.954 1.00 49.62 179 PRO A N 1
ATOM 1430 C CA . PRO A 1 179 ? -39.591 41.160 16.841 1.00 49.62 179 PRO A CA 1
ATOM 1431 C C . PRO A 1 179 ? -41.076 40.995 17.166 1.00 49.62 179 PRO A C 1
ATOM 1433 O O . PRO A 1 179 ? -41.896 40.880 16.257 1.00 49.62 179 PRO A O 1
ATOM 1436 N N . THR A 1 180 ? -41.396 40.883 18.450 1.00 54.28 180 THR A N 1
ATOM 1437 C CA . THR A 1 180 ? -42.768 40.984 18.944 1.00 54.28 180 THR A CA 1
ATOM 1438 C C . THR A 1 180 ? -43.225 42.430 18.792 1.00 54.28 180 THR A C 1
ATOM 1440 O O . THR A 1 180 ? -42.489 43.325 19.216 1.00 54.28 180 THR A O 1
ATOM 1443 N N . ASP A 1 181 ? -44.388 42.604 18.162 1.00 59.88 181 ASP A N 1
ATOM 1444 C CA . ASP A 1 181 ? -45.092 43.879 17.961 1.00 59.88 181 ASP A CA 1
ATOM 1445 C C . ASP A 1 181 ? -45.315 44.668 19.264 1.00 59.88 181 ASP A C 1
ATOM 1447 O O . ASP A 1 181 ? -45.542 44.029 20.322 1.00 59.88 181 ASP A O 1
#

pLDDT: mean 71.93, std 18.18, range [27.53, 96.0]

Foldseek 3Di:
DDPQDQDPDDDDPQFAWEQDPVGDTDGDDLCVVPPPDRRPRPVVSCVVVAWDWDDKFADDLQQQKIKTKTWGDDDPFIKMWIWMDGNRDIHHIYIYGHDVVVVVVCVVCVVVSVVSNVVSLVVVVPPPPDDPVNNVVVVVVVVVVVVVVCVVVVVVVVVVVVVVVVVVVVVVVVPDDDDDD